Protein AF-A0AAW1E7M8-F1 (afdb_monomer_lite)

pLDDT: mean 87.39, std 13.83, range [35.53, 97.69]

Organism: Zoarces viviparus (NCBI:txid48416)

Sequen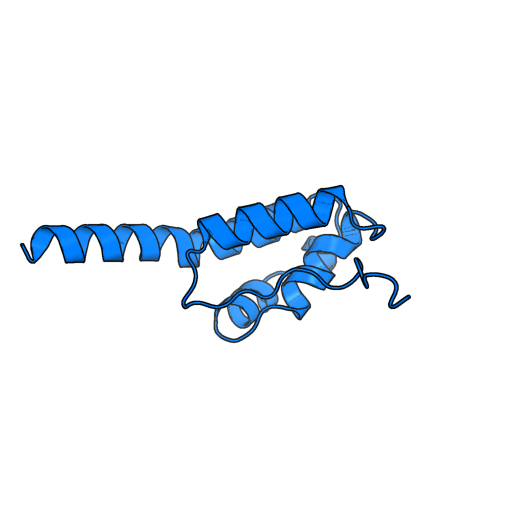ce (95 aa):
MAAGNYKVPPPFDEKKSYESWKNEVEIWRLVTDLEKKKQALAVALSLTGRARDSALEIAAVDLNDDEGMNVLLTKLDAVFLKEETDRQYEAYNRV

Foldseek 3Di:
DPDPPLLAQDADDLVDQPVVSVVSLVVSVVVHPDDLLCSQVRRLVRYDDPLVVQSVVDPNVCSSDNCNVVVSVVSVCVPRVVVVVVVVVVVVVVD

Structure (mmCIF, N/CA/C/O backbone):
data_AF-A0AAW1E7M8-F1
#
_entry.id   AF-A0AAW1E7M8-F1
#
loop_
_atom_site.group_PDB
_atom_site.id
_atom_site.type_symbol
_atom_site.label_atom_id
_atom_site.label_alt_id
_atom_site.label_comp_id
_atom_site.label_asym_id
_atom_site.label_entity_id
_atom_site.label_seq_id
_atom_site.pdbx_PDB_ins_code
_atom_site.Cartn_x
_atom_site.Cartn_y
_atom_site.Cartn_z
_atom_site.occupancy
_atom_site.B_iso_or_equiv
_atom_site.auth_seq_id
_atom_site.auth_comp_id
_atom_site.auth_asym_id
_atom_site.auth_atom_id
_atom_site.pdbx_PDB_model_num
ATOM 1 N N . MET A 1 1 ? 21.560 18.045 -2.678 1.00 35.53 1 MET A N 1
ATOM 2 C CA . MET A 1 1 ? 20.159 17.748 -3.034 1.00 35.53 1 MET A CA 1
ATOM 3 C C . MET A 1 1 ? 19.898 16.303 -2.641 1.00 35.53 1 MET A C 1
ATOM 5 O O . MET A 1 1 ? 20.477 15.425 -3.267 1.00 35.53 1 MET A O 1
ATOM 9 N N . ALA A 1 2 ? 19.150 16.035 -1.569 1.00 39.47 2 ALA A N 1
ATOM 10 C CA . ALA A 1 2 ? 18.691 14.670 -1.319 1.00 39.47 2 ALA A CA 1
ATOM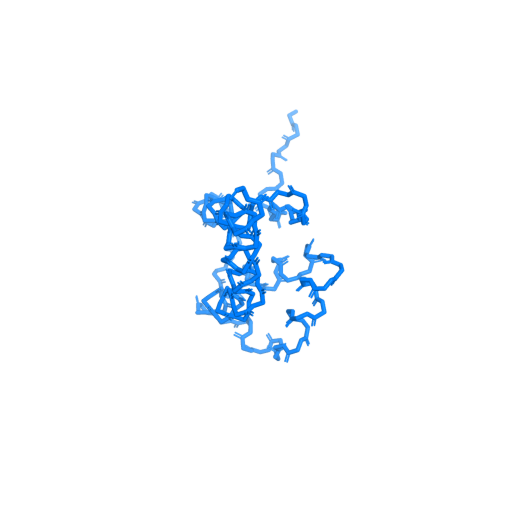 11 C C . ALA A 1 2 ? 17.671 14.360 -2.418 1.00 39.47 2 ALA A C 1
ATOM 13 O O . ALA A 1 2 ? 16.607 14.974 -2.449 1.00 39.47 2 ALA A O 1
ATOM 14 N N . ALA A 1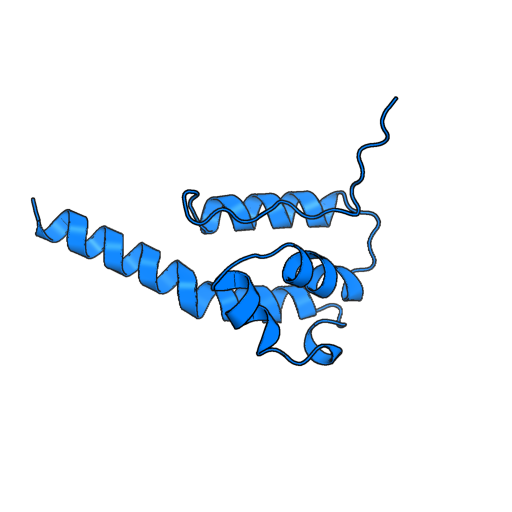 3 ? 18.040 13.515 -3.381 1.00 46.78 3 ALA A N 1
ATOM 15 C CA . ALA A 1 3 ? 17.085 13.001 -4.349 1.00 46.78 3 ALA A CA 1
ATOM 16 C C . ALA A 1 3 ? 15.952 12.358 -3.542 1.00 46.78 3 ALA A C 1
ATOM 18 O O . ALA A 1 3 ? 16.221 11.475 -2.725 1.00 46.78 3 ALA A O 1
ATOM 19 N N . GLY A 1 4 ? 14.720 12.856 -3.693 1.00 54.22 4 GLY A N 1
ATOM 20 C CA . GLY A 1 4 ? 13.559 12.236 -3.066 1.00 54.22 4 GLY A CA 1
ATOM 21 C C . GLY A 1 4 ? 13.581 10.756 -3.424 1.00 54.22 4 GLY A C 1
ATOM 22 O O . GLY A 1 4 ? 13.619 10.407 -4.602 1.00 54.22 4 GLY A O 1
ATOM 23 N N . ASN A 1 5 ? 13.681 9.881 -2.426 1.00 64.62 5 ASN A N 1
ATOM 24 C CA . ASN A 1 5 ? 13.786 8.452 -2.679 1.00 64.62 5 ASN A CA 1
ATOM 25 C C . ASN A 1 5 ? 12.381 7.914 -2.973 1.00 64.62 5 ASN A C 1
ATOM 27 O O . ASN A 1 5 ? 11.771 7.271 -2.125 1.00 64.62 5 ASN A O 1
ATOM 31 N N . TYR A 1 6 ? 11.860 8.197 -4.173 1.00 67.06 6 TYR A N 1
ATOM 32 C CA . TYR A 1 6 ? 10.528 7.778 -4.639 1.00 67.06 6 TYR A CA 1
ATOM 33 C C . TYR A 1 6 ? 10.370 6.251 -4.748 1.00 67.06 6 TYR A C 1
ATOM 35 O O . TYR A 1 6 ? 9.306 5.761 -5.116 1.00 67.06 6 TYR A O 1
ATOM 43 N N . LYS A 1 7 ? 11.400 5.485 -4.378 1.00 73.88 7 LYS A N 1
ATOM 44 C CA . LYS A 1 7 ? 11.346 4.031 -4.186 1.00 73.88 7 LYS A CA 1
ATOM 45 C C . LYS A 1 7 ? 10.754 3.627 -2.839 1.00 73.88 7 LYS A C 1
ATOM 47 O O . LYS A 1 7 ? 10.486 2.448 -2.634 1.00 73.88 7 LYS A O 1
ATOM 52 N N . VAL A 1 8 ? 10.578 4.579 -1.922 1.00 86.12 8 VAL A N 1
ATOM 53 C CA . VAL A 1 8 ? 9.994 4.335 -0.603 1.00 86.12 8 VAL A CA 1
ATOM 54 C C . VAL A 1 8 ? 8.527 4.771 -0.627 1.00 86.12 8 VAL A C 1
ATOM 56 O O . VAL A 1 8 ? 8.265 5.961 -0.812 1.00 86.12 8 VAL A O 1
ATOM 59 N N . PRO A 1 9 ? 7.574 3.840 -0.472 1.00 91.75 9 PRO A N 1
ATOM 60 C CA . PRO A 1 9 ? 6.160 4.183 -0.397 1.00 91.75 9 PRO A CA 1
ATOM 61 C C . PRO A 1 9 ? 5.809 4.909 0.916 1.00 91.75 9 PRO A C 1
ATOM 63 O O . PRO A 1 9 ? 6.536 4.778 1.908 1.00 91.75 9 PRO A O 1
ATOM 66 N N . PRO A 1 10 ? 4.697 5.668 0.945 1.00 92.44 10 PRO A N 1
ATOM 67 C CA . PRO A 1 10 ? 4.212 6.331 2.150 1.00 92.44 10 PRO A CA 1
ATOM 68 C C . PRO A 1 10 ? 3.927 5.320 3.271 1.00 92.44 10 PRO A C 1
ATOM 70 O O . PRO A 1 10 ? 3.212 4.338 3.037 1.00 92.44 10 PRO A O 1
ATOM 73 N N . PRO A 1 11 ? 4.437 5.545 4.494 1.00 92.12 11 PRO A N 1
ATOM 74 C CA . PRO A 1 11 ? 4.161 4.657 5.612 1.00 92.12 11 PRO A CA 1
ATOM 75 C C . PRO A 1 11 ? 2.681 4.727 5.991 1.00 92.12 11 PRO A C 1
ATOM 77 O O . PRO A 1 11 ? 2.066 5.795 5.959 1.00 92.12 11 PRO A O 1
ATOM 80 N N . PHE A 1 12 ? 2.126 3.591 6.404 1.00 93.12 12 PHE A N 1
ATOM 81 C CA . PHE A 1 12 ? 0.801 3.552 7.004 1.00 93.12 12 PHE A CA 1
ATOM 82 C C . PHE A 1 12 ? 0.908 3.662 8.528 1.00 93.12 12 PHE A C 1
ATOM 84 O O . PHE A 1 12 ? 1.556 2.832 9.167 1.00 93.12 12 PHE A O 1
ATOM 91 N N . ASP A 1 13 ? 0.269 4.686 9.095 1.00 87.44 13 ASP A N 1
ATOM 92 C CA . ASP A 1 13 ? 0.068 4.859 10.536 1.00 87.44 13 ASP A CA 1
ATOM 93 C C . ASP A 1 13 ? -1.424 4.676 10.833 1.00 87.44 13 ASP A C 1
ATOM 95 O O . ASP A 1 13 ? -2.251 5.410 10.295 1.00 87.44 13 ASP A O 1
ATOM 99 N N . GLU A 1 14 ? -1.775 3.727 11.702 1.00 80.12 14 GLU A N 1
ATOM 100 C CA . GLU A 1 14 ? -3.167 3.432 12.079 1.00 80.12 14 GLU A CA 1
ATOM 101 C C . GLU A 1 14 ? -3.875 4.597 12.794 1.00 80.12 14 GLU A C 1
ATOM 103 O O . GLU A 1 14 ? -5.100 4.590 12.930 1.00 80.12 14 GLU A O 1
ATOM 108 N N . LYS A 1 15 ? -3.131 5.619 13.240 1.00 83.06 15 LYS A N 1
ATOM 109 C CA . LYS A 1 15 ? -3.705 6.882 13.736 1.00 83.06 15 LYS A CA 1
ATOM 110 C C . LYS A 1 15 ? -4.274 7.753 12.616 1.00 83.06 15 LYS A C 1
ATOM 112 O O . LYS A 1 15 ? -5.055 8.663 12.893 1.00 83.06 15 LYS A O 1
ATOM 117 N N . LYS A 1 16 ? -3.859 7.521 11.371 1.00 84.62 16 LYS A N 1
ATOM 118 C CA . LYS A 1 16 ? -4.346 8.217 10.183 1.00 84.62 16 LYS A CA 1
ATOM 119 C C . LYS A 1 16 ? -5.545 7.477 9.596 1.00 84.62 16 LYS A C 1
ATOM 121 O O . LYS A 1 16 ? -5.630 6.255 9.677 1.00 84.62 16 LYS A O 1
ATOM 126 N N . SER A 1 17 ? -6.453 8.218 8.959 1.00 89.81 17 SER A N 1
ATOM 127 C CA . SER A 1 17 ? -7.516 7.605 8.155 1.00 89.81 17 SER A CA 1
ATOM 128 C C . SER A 1 17 ? -6.907 6.742 7.049 1.00 89.81 17 SER A C 1
ATOM 130 O O . SER A 1 17 ? -5.972 7.156 6.351 1.00 89.81 17 SER A O 1
ATOM 132 N N . TYR A 1 18 ? -7.456 5.541 6.900 1.00 92.50 18 TYR A N 1
ATOM 133 C CA . TYR A 1 18 ? -7.002 4.567 5.922 1.00 92.50 18 TYR A CA 1
ATOM 134 C C . TYR A 1 18 ? -7.229 5.068 4.489 1.00 92.50 18 TYR A C 1
ATOM 136 O O . TYR A 1 18 ? -6.329 4.990 3.654 1.00 92.50 18 TYR A O 1
ATOM 144 N N . GLU A 1 19 ? -8.368 5.713 4.237 1.00 91.75 19 GLU A N 1
ATOM 145 C CA . GLU A 1 19 ? -8.670 6.364 2.957 1.00 91.75 19 GLU A CA 1
ATOM 146 C C . GLU A 1 19 ? -7.671 7.482 2.615 1.00 91.75 19 GLU A C 1
ATOM 148 O O . GLU A 1 19 ? -7.207 7.598 1.479 1.00 91.75 19 GLU A O 1
ATOM 153 N N . SER A 1 20 ? -7.253 8.270 3.612 1.00 92.00 20 SER A N 1
ATOM 154 C CA . SER A 1 20 ? -6.219 9.296 3.404 1.00 92.00 20 SER A CA 1
ATOM 155 C C . SER A 1 20 ? -4.873 8.685 3.009 1.00 92.00 20 SER A C 1
ATOM 157 O O . SER A 1 20 ? -4.185 9.225 2.144 1.00 92.00 20 SER A O 1
ATOM 159 N N . TRP A 1 21 ? -4.491 7.562 3.621 1.00 95.06 21 TRP A N 1
ATOM 160 C CA . TRP A 1 21 ? -3.269 6.843 3.258 1.00 95.06 21 TRP A CA 1
ATOM 161 C C . TRP A 1 21 ? -3.356 6.213 1.860 1.00 95.06 21 TRP A C 1
ATOM 163 O O . TRP A 1 21 ? -2.402 6.327 1.092 1.00 95.06 21 TRP A O 1
ATOM 173 N N . LYS A 1 22 ? -4.501 5.633 1.475 1.00 95.12 22 LYS A N 1
ATOM 174 C CA . LYS A 1 22 ? -4.718 5.123 0.109 1.00 95.12 22 LYS A CA 1
ATOM 175 C C . LYS A 1 22 ? -4.474 6.200 -0.941 1.00 95.12 22 LYS A C 1
ATOM 177 O O . LYS A 1 22 ? -3.756 5.958 -1.906 1.00 95.12 22 LYS A O 1
ATOM 182 N N . ASN A 1 23 ? -4.996 7.406 -0.722 1.00 95.31 23 ASN A N 1
ATOM 183 C CA . ASN A 1 23 ? -4.764 8.524 -1.634 1.00 95.31 23 ASN A CA 1
ATOM 184 C C . ASN A 1 23 ? -3.272 8.903 -1.741 1.00 95.31 23 ASN A C 1
ATOM 186 O O . ASN A 1 23 ? -2.789 9.223 -2.823 1.00 95.31 23 ASN A O 1
ATOM 190 N N . GLU A 1 24 ? -2.509 8.826 -0.647 1.00 94.94 24 GLU A N 1
ATOM 191 C CA . GLU A 1 24 ? -1.056 9.045 -0.692 1.00 94.94 24 GLU A CA 1
ATOM 192 C C . GLU A 1 24 ? -0.318 7.963 -1.471 1.00 94.94 24 GLU A C 1
ATOM 194 O O . GLU A 1 24 ? 0.598 8.279 -2.232 1.00 94.94 24 GLU A O 1
ATOM 199 N N . VAL A 1 25 ? -0.718 6.699 -1.309 1.00 95.69 25 VAL A N 1
ATOM 200 C CA . VAL A 1 25 ? -0.173 5.589 -2.095 1.00 95.69 25 VAL A CA 1
ATOM 201 C C . VAL A 1 25 ? -0.466 5.800 -3.577 1.00 95.69 25 VAL A C 1
ATOM 203 O O . VAL A 1 25 ? 0.445 5.645 -4.384 1.00 95.69 25 VAL A O 1
ATOM 206 N N . GLU A 1 26 ? -1.672 6.228 -3.952 1.00 95.81 26 GLU A N 1
ATOM 207 C CA . GLU A 1 26 ? -1.997 6.543 -5.349 1.00 95.81 26 GLU A CA 1
ATOM 208 C C . GLU A 1 26 ? -1.137 7.685 -5.905 1.00 95.81 26 GLU A C 1
ATOM 210 O O . GLU A 1 26 ? -0.565 7.555 -6.987 1.00 95.81 26 GLU A O 1
ATOM 215 N N . ILE A 1 27 ? -0.943 8.767 -5.144 1.00 95.25 27 ILE A N 1
ATOM 216 C CA . ILE A 1 27 ? -0.021 9.845 -5.535 1.00 95.25 27 ILE A CA 1
ATOM 217 C C . ILE A 1 27 ? 1.400 9.297 -5.721 1.00 95.25 27 ILE A C 1
ATOM 219 O O . ILE A 1 27 ? 2.058 9.610 -6.713 1.00 95.25 27 ILE A O 1
ATOM 223 N N . TRP A 1 28 ? 1.874 8.453 -4.801 1.00 95.56 28 TRP A N 1
ATOM 224 C CA . TRP A 1 28 ? 3.190 7.823 -4.894 1.00 95.56 28 TRP A CA 1
ATOM 225 C C . TRP A 1 28 ? 3.328 6.938 -6.142 1.00 95.56 28 TRP A C 1
ATOM 227 O O . TRP A 1 28 ? 4.337 7.030 -6.842 1.00 95.56 28 TRP A O 1
ATOM 237 N N . ARG A 1 29 ? 2.305 6.142 -6.479 1.00 94.69 29 ARG A N 1
ATOM 238 C CA . ARG A 1 29 ? 2.282 5.289 -7.682 1.00 94.69 29 ARG A CA 1
ATOM 239 C C . ARG A 1 29 ? 2.407 6.088 -8.978 1.00 94.69 29 ARG A C 1
ATOM 241 O O . ARG A 1 29 ? 2.960 5.574 -9.947 1.00 94.69 29 ARG A O 1
ATOM 248 N N . LEU A 1 30 ? 1.913 7.327 -8.998 1.00 93.75 30 LEU A N 1
ATOM 249 C CA . LEU A 1 30 ? 2.007 8.223 -10.155 1.00 93.75 30 LEU A CA 1
ATOM 250 C C . LEU A 1 30 ? 3.400 8.843 -10.331 1.00 93.75 30 LEU A C 1
ATOM 252 O O . LEU A 1 30 ? 3.748 9.228 -11.446 1.00 93.75 30 LEU A O 1
ATOM 256 N N . VAL A 1 31 ? 4.186 8.964 -9.255 1.00 92.31 31 VAL A N 1
ATOM 257 C CA . VAL A 1 31 ? 5.498 9.643 -9.276 1.00 92.31 31 VAL A CA 1
ATOM 258 C C . VAL A 1 31 ? 6.692 8.699 -9.121 1.00 92.31 31 VAL A C 1
ATOM 260 O O . VAL A 1 31 ? 7.828 9.120 -9.330 1.00 92.31 31 VAL A O 1
ATOM 263 N N . THR A 1 32 ? 6.464 7.443 -8.734 1.00 93.50 32 THR A N 1
ATOM 264 C CA . THR A 1 32 ? 7.526 6.448 -8.551 1.00 93.50 32 THR A CA 1
ATOM 265 C C . THR A 1 32 ? 8.080 5.937 -9.883 1.00 93.50 32 THR A C 1
ATOM 267 O O . THR A 1 32 ? 7.361 5.794 -10.870 1.00 93.50 32 THR A O 1
ATOM 270 N N . ASP A 1 33 ? 9.374 5.618 -9.899 1.00 92.75 33 ASP A N 1
ATOM 271 C CA . ASP A 1 33 ? 10.062 4.932 -10.997 1.00 92.75 33 ASP A CA 1
ATOM 272 C C . ASP A 1 33 ? 9.995 3.399 -10.869 1.00 92.75 33 ASP A C 1
ATOM 274 O O . ASP A 1 33 ? 10.538 2.668 -11.701 1.00 92.75 33 ASP A O 1
ATOM 278 N N . LEU A 1 34 ? 9.346 2.892 -9.817 1.00 93.38 34 LEU A N 1
ATOM 279 C CA . LEU A 1 34 ? 9.224 1.467 -9.563 1.00 93.38 34 LEU A CA 1
ATOM 280 C C . LEU A 1 34 ? 8.248 0.808 -10.550 1.00 93.38 34 LEU A C 1
ATOM 282 O O . LEU A 1 34 ? 7.102 1.238 -10.694 1.00 93.38 34 LEU A O 1
ATOM 286 N N . GLU A 1 35 ? 8.696 -0.280 -11.187 1.00 94.62 35 GLU A N 1
ATOM 287 C CA . GLU A 1 35 ? 7.864 -1.121 -12.059 1.00 94.62 35 GLU A CA 1
ATOM 288 C C . GLU A 1 35 ? 6.544 -1.493 -11.367 1.00 94.62 35 GLU A C 1
ATOM 290 O O . GLU A 1 35 ? 6.564 -1.881 -10.198 1.00 94.62 35 GLU A O 1
ATOM 295 N N . LYS A 1 36 ? 5.416 -1.438 -12.093 1.00 94.44 36 LYS A N 1
ATOM 296 C CA . LYS A 1 36 ? 4.065 -1.693 -11.552 1.00 94.44 36 LYS A CA 1
ATOM 297 C C . LYS A 1 36 ? 3.992 -2.976 -10.723 1.00 94.44 36 LYS A C 1
ATOM 299 O O . LYS A 1 36 ? 3.646 -2.909 -9.546 1.00 94.44 36 LYS A O 1
ATOM 304 N N . LYS A 1 37 ? 4.466 -4.094 -11.277 1.00 95.94 37 LYS A N 1
ATOM 305 C CA . LYS A 1 37 ? 4.576 -5.383 -10.576 1.00 95.94 37 LYS A CA 1
ATOM 306 C C . LYS A 1 37 ? 5.385 -5.390 -9.275 1.00 95.94 37 LYS A C 1
ATOM 308 O O . LYS A 1 37 ? 5.240 -6.293 -8.473 1.00 95.94 37 LYS A O 1
ATOM 313 N N . LYS A 1 38 ? 6.251 -4.407 -9.026 1.00 95.81 38 LYS A N 1
ATOM 314 C CA . LYS A 1 38 ? 7.039 -4.316 -7.783 1.00 95.81 38 LYS A CA 1
ATOM 315 C C . LYS A 1 38 ? 6.409 -3.382 -6.750 1.00 95.81 38 LYS A C 1
ATOM 317 O O . LYS A 1 38 ? 6.831 -3.398 -5.594 1.00 95.81 38 LYS A O 1
ATOM 322 N N . GLN A 1 39 ? 5.421 -2.574 -7.136 1.00 96.56 39 GLN A N 1
ATOM 323 C CA . GLN A 1 39 ? 4.828 -1.561 -6.260 1.00 96.56 39 GLN A CA 1
ATOM 324 C C . GLN A 1 39 ? 4.134 -2.189 -5.051 1.00 96.56 39 GLN A C 1
ATOM 326 O O . GLN A 1 39 ? 4.377 -1.755 -3.926 1.00 96.56 39 GLN A O 1
ATOM 331 N N . ALA A 1 40 ? 3.361 -3.258 -5.253 1.00 97.00 40 ALA A N 1
ATOM 332 C CA . ALA A 1 40 ? 2.656 -3.926 -4.161 1.00 97.00 40 ALA A CA 1
ATOM 333 C C . ALA A 1 40 ? 3.612 -4.563 -3.149 1.00 97.00 40 ALA A C 1
ATOM 335 O O . ALA A 1 40 ? 3.403 -4.437 -1.945 1.00 97.00 40 ALA A O 1
ATOM 336 N N . LEU A 1 41 ? 4.711 -5.160 -3.619 1.00 96.44 41 LEU A N 1
ATOM 337 C CA . LEU A 1 41 ? 5.769 -5.678 -2.749 1.00 96.44 41 LEU A CA 1
ATOM 338 C C . LEU A 1 41 ? 6.400 -4.564 -1.904 1.00 96.44 41 LEU A C 1
ATOM 340 O O . LEU A 1 41 ? 6.584 -4.733 -0.700 1.00 96.44 41 LEU A O 1
ATOM 344 N N . ALA A 1 42 ? 6.716 -3.419 -2.516 1.00 95.69 42 ALA A N 1
ATOM 345 C CA . ALA A 1 42 ? 7.295 -2.287 -1.798 1.00 95.69 42 ALA A CA 1
ATOM 346 C C . ALA A 1 42 ? 6.339 -1.755 -0.722 1.00 95.69 42 ALA A C 1
ATOM 348 O O . ALA A 1 42 ? 6.759 -1.534 0.416 1.00 95.69 42 ALA A O 1
ATOM 349 N N . VAL A 1 43 ? 5.056 -1.591 -1.062 1.00 96.44 43 VAL A N 1
ATOM 350 C CA . VAL A 1 43 ? 4.035 -1.138 -0.110 1.00 96.44 43 VAL A CA 1
ATOM 351 C C . VAL A 1 43 ? 3.888 -2.157 1.016 1.00 96.44 43 VAL A C 1
ATOM 353 O O . VAL A 1 43 ? 4.034 -1.774 2.173 1.00 96.44 43 VAL A O 1
ATOM 356 N N . ALA A 1 44 ? 3.723 -3.447 0.710 1.00 96.31 44 ALA A N 1
ATOM 357 C CA . ALA A 1 44 ? 3.600 -4.513 1.707 1.00 96.31 44 ALA A CA 1
ATOM 358 C C . ALA A 1 44 ? 4.775 -4.538 2.702 1.00 96.31 44 ALA A C 1
ATOM 360 O O . ALA A 1 44 ? 4.571 -4.731 3.899 1.00 96.31 44 ALA A O 1
ATOM 361 N N . LEU A 1 45 ? 6.001 -4.289 2.228 1.00 94.81 45 LEU A N 1
ATOM 362 C CA . LEU A 1 45 ? 7.194 -4.229 3.077 1.00 94.81 45 LEU A CA 1
ATOM 363 C C . LEU A 1 45 ? 7.297 -2.953 3.926 1.00 94.81 45 LEU A C 1
ATOM 365 O O . LEU A 1 45 ? 7.966 -2.979 4.958 1.00 94.81 45 LEU A O 1
ATOM 369 N N . SER A 1 46 ? 6.659 -1.853 3.517 1.00 94.06 46 SER A N 1
ATOM 370 C CA . SER A 1 46 ? 6.592 -0.615 4.311 1.00 94.06 46 SER A CA 1
ATOM 371 C C . SER A 1 46 ? 5.527 -0.638 5.406 1.00 94.06 46 SER A C 1
ATOM 373 O O . SER A 1 46 ? 5.594 0.161 6.342 1.00 94.06 46 SER A O 1
ATOM 375 N N . LEU A 1 47 ? 4.545 -1.537 5.293 1.00 95.12 47 LEU A N 1
ATOM 376 C CA . LEU A 1 47 ? 3.504 -1.693 6.297 1.00 95.12 47 LEU A CA 1
ATOM 377 C C . LEU A 1 47 ? 4.103 -2.209 7.607 1.00 95.12 47 LEU A C 1
ATOM 379 O O . LEU A 1 47 ? 5.123 -2.901 7.644 1.00 95.12 47 LEU A O 1
ATOM 383 N N . THR A 1 48 ? 3.421 -1.905 8.705 1.00 94.06 48 THR A N 1
ATOM 384 C CA . THR A 1 48 ? 3.769 -2.393 10.041 1.00 94.06 48 THR A CA 1
ATOM 385 C C . THR A 1 48 ? 2.525 -2.926 10.750 1.00 94.06 48 THR A C 1
ATOM 387 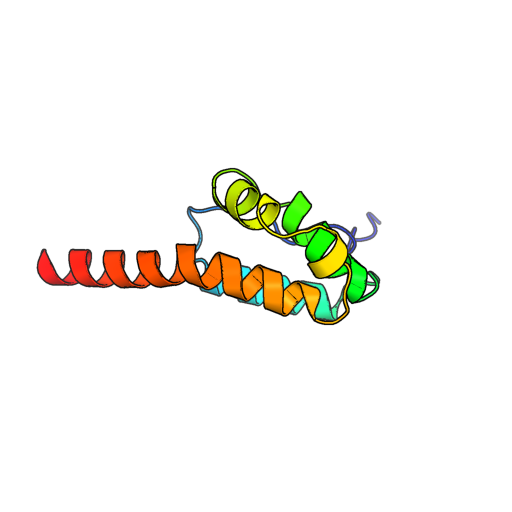O O . THR A 1 48 ? 1.406 -2.742 10.265 1.00 94.06 48 THR A O 1
ATOM 390 N N . GLY A 1 49 ? 2.723 -3.646 11.859 1.00 93.25 49 GLY A N 1
ATOM 391 C CA . GLY A 1 49 ? 1.632 -4.205 12.661 1.00 93.25 49 GLY A CA 1
ATOM 392 C C . GLY A 1 49 ? 0.668 -5.080 11.853 1.00 93.25 49 GLY A C 1
ATOM 393 O O . GLY A 1 49 ? 1.068 -5.774 10.919 1.00 93.25 49 GLY A O 1
ATOM 394 N N . ARG A 1 50 ? -0.625 -4.981 12.171 1.00 92.00 50 ARG A N 1
ATOM 395 C CA . ARG A 1 50 ? -1.704 -5.771 11.546 1.00 92.00 50 ARG A CA 1
ATOM 396 C C . ARG A 1 50 ? -1.847 -5.553 10.041 1.00 92.00 50 ARG A C 1
ATOM 398 O O . ARG A 1 50 ? -2.254 -6.472 9.332 1.00 92.00 50 ARG A O 1
ATOM 405 N N . ALA A 1 51 ? -1.517 -4.361 9.535 1.00 93.56 51 ALA A N 1
ATOM 406 C CA . ALA A 1 51 ? -1.535 -4.103 8.096 1.00 93.56 51 ALA A CA 1
ATOM 407 C C . ALA A 1 51 ? -0.480 -4.955 7.381 1.00 93.56 51 ALA A C 1
ATOM 409 O O . ALA A 1 51 ? -0.755 -5.533 6.330 1.00 93.56 51 ALA A O 1
ATOM 410 N N . ARG A 1 52 ? 0.709 -5.080 7.985 1.00 95.19 52 ARG A N 1
ATOM 411 C CA . ARG A 1 52 ? 1.765 -5.957 7.476 1.00 95.19 52 ARG A CA 1
ATOM 412 C C . ARG A 1 52 ? 1.359 -7.417 7.573 1.00 95.19 52 ARG A C 1
ATOM 414 O O . ARG A 1 52 ? 1.507 -8.130 6.590 1.00 95.19 52 ARG A O 1
ATOM 421 N N . ASP A 1 53 ? 0.828 -7.839 8.716 1.00 95.38 53 ASP A N 1
ATOM 422 C CA . ASP A 1 53 ? 0.404 -9.227 8.913 1.00 95.38 53 ASP A CA 1
ATOM 423 C C . ASP A 1 53 ? -0.634 -9.632 7.854 1.00 95.38 53 ASP A C 1
ATOM 425 O O . ASP A 1 53 ? -0.466 -10.644 7.182 1.00 95.38 53 ASP A O 1
ATOM 429 N N . SER A 1 54 ? -1.622 -8.765 7.596 1.00 94.81 54 SER A N 1
ATOM 430 C CA . SER A 1 54 ? -2.643 -8.975 6.557 1.00 94.81 54 SER A CA 1
ATOM 431 C C . SER A 1 54 ? -2.058 -9.035 5.143 1.00 94.81 54 SER A C 1
ATOM 433 O O . SER A 1 54 ? -2.521 -9.818 4.315 1.00 94.81 54 SER A O 1
ATOM 435 N N . ALA A 1 55 ? -1.051 -8.208 4.845 1.00 95.50 55 ALA A N 1
ATOM 436 C CA . ALA A 1 55 ? -0.382 -8.204 3.547 1.00 95.50 55 ALA A CA 1
ATOM 437 C C . ALA A 1 55 ? 0.475 -9.462 3.327 1.00 95.50 55 ALA A C 1
ATOM 439 O O . ALA A 1 55 ? 0.555 -9.958 2.206 1.00 95.50 55 ALA A O 1
ATOM 440 N N . LEU A 1 56 ? 1.090 -9.997 4.388 1.00 95.94 56 LEU A N 1
ATOM 441 C CA . LEU A 1 56 ? 1.919 -11.207 4.338 1.00 95.94 56 LEU A CA 1
ATOM 442 C C . LEU A 1 56 ? 1.111 -12.503 4.161 1.00 95.94 56 LEU A C 1
ATOM 444 O O . LEU A 1 56 ? 1.697 -13.537 3.847 1.00 95.94 56 LEU A O 1
ATOM 448 N N . GLU A 1 57 ? -0.213 -12.461 4.319 1.00 96.44 57 GLU A N 1
ATOM 449 C CA . GLU A 1 57 ? -1.100 -13.577 3.964 1.00 96.44 57 GLU A CA 1
ATOM 450 C C . GLU A 1 57 ? -1.261 -13.752 2.443 1.00 96.44 57 GLU A C 1
ATOM 452 O O . GLU A 1 57 ? -1.701 -14.808 1.989 1.00 96.44 57 GLU A O 1
ATOM 457 N N . ILE A 1 58 ? -0.920 -12.732 1.650 1.00 97.06 58 ILE A N 1
ATOM 458 C CA . ILE A 1 58 ? -0.971 -12.780 0.186 1.00 97.06 58 ILE A CA 1
ATOM 459 C C . ILE A 1 58 ? 0.329 -13.405 -0.323 1.00 97.06 58 ILE A C 1
ATOM 461 O O . ILE A 1 58 ? 1.423 -13.032 0.110 1.00 97.06 58 ILE A O 1
ATOM 465 N N . ALA A 1 59 ? 0.243 -14.338 -1.273 1.00 96.69 59 ALA A N 1
ATOM 466 C CA . ALA A 1 59 ? 1.445 -14.922 -1.847 1.00 96.69 59 ALA A CA 1
ATOM 467 C C . ALA A 1 59 ? 2.258 -13.851 -2.593 1.00 96.69 59 ALA A C 1
ATOM 469 O O . ALA A 1 59 ? 1.723 -13.047 -3.354 1.00 96.69 59 ALA A O 1
ATOM 470 N N . ALA A 1 60 ? 3.583 -13.865 -2.425 1.00 96.19 60 ALA A N 1
ATOM 471 C CA . ALA A 1 60 ? 4.458 -12.864 -3.040 1.00 96.19 60 ALA A CA 1
ATOM 472 C C . ALA A 1 60 ? 4.362 -12.832 -4.577 1.00 96.19 60 ALA A C 1
ATOM 474 O O . ALA A 1 60 ? 4.612 -11.794 -5.181 1.00 96.19 60 ALA A O 1
ATOM 475 N N . VAL A 1 61 ? 3.995 -13.954 -5.207 1.00 95.75 61 VAL A N 1
ATOM 476 C CA . VAL A 1 61 ? 3.756 -14.034 -6.655 1.00 95.75 61 VAL A CA 1
ATOM 477 C C . VAL A 1 61 ? 2.529 -13.226 -7.081 1.00 95.75 61 VAL A C 1
ATOM 479 O O . VAL A 1 61 ? 2.606 -12.541 -8.092 1.00 95.75 61 VAL A O 1
ATOM 482 N N . ASP A 1 62 ? 1.466 -13.221 -6.273 1.00 95.88 62 ASP A N 1
ATOM 483 C CA . ASP A 1 62 ? 0.232 -12.474 -6.549 1.00 95.88 62 ASP A CA 1
ATOM 484 C C . ASP A 1 62 ? 0.430 -10.965 -6.335 1.00 95.88 62 ASP A C 1
ATOM 486 O O . ASP A 1 62 ? -0.233 -10.139 -6.955 1.00 95.88 62 ASP A O 1
ATOM 490 N N . LEU A 1 63 ? 1.379 -10.590 -5.469 1.00 96.38 63 LEU A N 1
ATOM 491 C CA . LEU A 1 63 ? 1.817 -9.202 -5.307 1.00 96.38 63 LEU A CA 1
ATOM 492 C C . LEU A 1 63 ? 2.792 -8.759 -6.406 1.00 96.38 63 LEU A C 1
ATOM 494 O O . LEU A 1 63 ? 2.890 -7.566 -6.685 1.00 96.38 63 LEU A O 1
ATOM 498 N N . ASN A 1 64 ? 3.524 -9.693 -7.016 1.00 96.56 64 ASN A N 1
ATOM 499 C CA . ASN A 1 64 ? 4.493 -9.419 -8.074 1.00 96.56 64 ASN A CA 1
ATOM 500 C C . ASN A 1 64 ? 3.839 -9.369 -9.468 1.00 96.56 64 ASN A C 1
ATOM 502 O O . ASN A 1 64 ? 4.351 -9.954 -10.426 1.00 96.56 64 ASN A O 1
ATOM 506 N N . ASP A 1 65 ? 2.712 -8.672 -9.573 1.00 96.50 65 ASP A N 1
ATOM 507 C CA . ASP A 1 65 ? 1.889 -8.559 -10.778 1.00 96.50 65 ASP A CA 1
ATOM 508 C C . ASP A 1 65 ? 1.463 -7.099 -11.004 1.00 96.50 65 ASP A C 1
ATOM 510 O O . ASP A 1 65 ? 1.412 -6.306 -10.059 1.00 96.50 65 ASP A O 1
ATOM 514 N N . ASP A 1 66 ? 1.152 -6.720 -12.243 1.00 95.00 66 ASP A N 1
ATOM 515 C CA . ASP A 1 66 ? 0.674 -5.372 -12.567 1.00 95.00 66 ASP A CA 1
ATOM 516 C C . ASP A 1 66 ? -0.645 -5.027 -11.846 1.00 95.00 66 ASP A C 1
ATOM 518 O O . ASP A 1 66 ? -0.894 -3.849 -11.565 1.00 95.00 66 ASP A O 1
ATOM 522 N N . GLU A 1 67 ? -1.446 -6.034 -11.476 1.00 95.00 67 GLU A N 1
ATOM 523 C CA . GLU A 1 67 ? -2.627 -5.896 -10.614 1.00 95.00 67 GLU A CA 1
ATOM 524 C C . GLU A 1 67 ? -2.347 -6.128 -9.120 1.00 95.00 67 GLU A C 1
ATOM 526 O O . GLU A 1 67 ? -3.252 -5.986 -8.295 1.00 95.00 67 GLU A O 1
ATOM 531 N N . GLY A 1 68 ? -1.102 -6.407 -8.724 1.00 96.50 68 GLY A N 1
ATOM 532 C CA . GLY A 1 68 ? -0.745 -6.731 -7.339 1.00 96.50 68 GLY A CA 1
ATOM 533 C C . GLY A 1 68 ? -1.153 -5.650 -6.330 1.00 96.50 68 GLY A C 1
ATOM 534 O O . GLY A 1 68 ? -1.503 -5.954 -5.190 1.00 96.50 68 GLY A O 1
ATOM 535 N N . MET A 1 69 ? -1.186 -4.377 -6.748 1.00 97.06 69 MET A N 1
ATOM 536 C CA . MET A 1 69 ? -1.693 -3.282 -5.909 1.00 97.06 69 MET A CA 1
ATOM 537 C C . MET A 1 69 ? -3.191 -3.410 -5.629 1.00 97.06 69 MET A C 1
ATOM 539 O O . MET A 1 69 ? -3.613 -3.148 -4.506 1.00 97.06 69 MET A O 1
ATOM 543 N N . ASN A 1 70 ? -3.991 -3.836 -6.609 1.00 97.12 70 ASN A N 1
ATOM 544 C CA . ASN A 1 70 ? -5.426 -4.047 -6.420 1.00 97.12 70 ASN A CA 1
ATOM 545 C C . ASN A 1 70 ? -5.669 -5.204 -5.447 1.00 97.12 70 ASN A C 1
ATOM 547 O O . ASN A 1 70 ? -6.523 -5.094 -4.568 1.00 97.12 70 ASN A O 1
ATOM 551 N N . VAL A 1 71 ? -4.886 -6.282 -5.559 1.00 97.69 71 VAL A N 1
ATOM 552 C CA . VAL A 1 71 ? -4.942 -7.428 -4.637 1.00 97.69 71 VAL A CA 1
ATOM 553 C C . VAL A 1 71 ? -4.618 -6.984 -3.209 1.00 97.69 71 VAL A C 1
ATOM 555 O O . VAL A 1 71 ? -5.386 -7.255 -2.283 1.00 97.69 71 VAL A O 1
ATOM 558 N N . LEU A 1 72 ? -3.518 -6.244 -3.033 1.00 97.38 72 LEU A N 1
ATOM 559 C CA . LEU A 1 72 ? -3.105 -5.722 -1.733 1.00 97.38 72 LEU A CA 1
ATOM 560 C C . LEU A 1 72 ? -4.158 -4.786 -1.126 1.00 97.38 72 LEU A C 1
ATOM 562 O O . LEU A 1 72 ? -4.536 -4.957 0.033 1.00 97.38 72 LEU A O 1
ATOM 566 N N . LEU A 1 73 ? -4.649 -3.815 -1.900 1.00 96.56 73 LEU A N 1
ATOM 567 C CA . LEU A 1 73 ? -5.653 -2.861 -1.431 1.00 96.56 73 LEU A CA 1
ATOM 568 C C . LEU A 1 73 ? -6.971 -3.554 -1.092 1.00 96.56 73 LEU A C 1
ATOM 570 O O . LEU A 1 73 ? -7.514 -3.279 -0.035 1.00 96.56 73 LEU A O 1
ATOM 574 N N . THR A 1 74 ? -7.424 -4.527 -1.885 1.00 96.25 74 THR A N 1
ATOM 575 C CA . THR A 1 74 ? -8.650 -5.291 -1.588 1.00 96.25 74 THR A CA 1
ATOM 576 C C . THR A 1 74 ? -8.552 -6.023 -0.247 1.00 9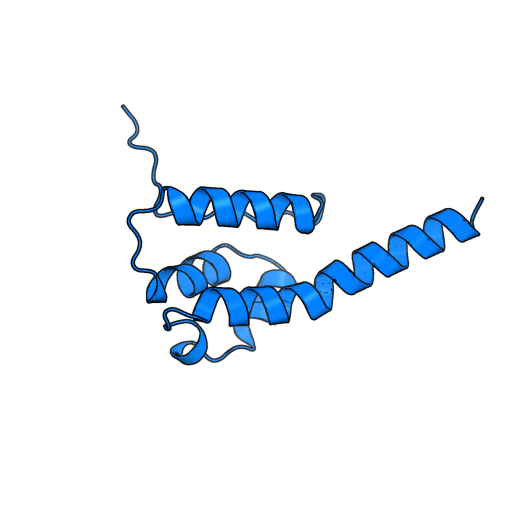6.25 74 THR A C 1
ATOM 578 O O . THR A 1 74 ? -9.500 -6.033 0.542 1.00 96.25 74 THR A O 1
ATOM 581 N N . LYS A 1 75 ? -7.394 -6.630 0.046 1.00 95.62 75 LYS A N 1
ATOM 582 C CA . LYS A 1 75 ? -7.157 -7.314 1.324 1.00 95.62 75 LYS A CA 1
ATOM 583 C C . LYS A 1 75 ? -7.183 -6.338 2.499 1.00 95.62 75 LYS A C 1
ATOM 585 O O . LYS A 1 75 ? -7.773 -6.647 3.532 1.00 95.62 75 LYS A O 1
ATOM 590 N N . LEU A 1 76 ? -6.545 -5.180 2.347 1.00 95.00 76 LEU A N 1
ATOM 591 C CA . LEU A 1 76 ? -6.499 -4.152 3.385 1.00 95.00 76 LEU A CA 1
ATOM 592 C C . LEU A 1 76 ? -7.861 -3.455 3.558 1.00 95.00 76 LEU A C 1
ATOM 594 O O . LEU A 1 76 ? -8.281 -3.244 4.692 1.00 95.00 76 LEU A O 1
ATOM 598 N N . ASP A 1 77 ? -8.597 -3.190 2.479 1.00 94.25 77 ASP A N 1
ATOM 599 C CA . ASP A 1 77 ? -9.959 -2.651 2.493 1.00 94.25 77 ASP A CA 1
ATOM 600 C C . ASP A 1 77 ? -10.868 -3.529 3.376 1.00 94.25 77 ASP A C 1
ATOM 602 O O . ASP A 1 77 ? -11.550 -3.032 4.272 1.00 94.25 77 ASP A O 1
ATOM 606 N N . ALA A 1 78 ? -10.806 -4.856 3.220 1.00 92.25 78 ALA A N 1
ATOM 607 C CA . ALA A 1 78 ? -11.599 -5.789 4.025 1.00 92.25 78 ALA A CA 1
ATOM 608 C C . ALA A 1 78 ? -11.344 -5.686 5.545 1.00 92.25 78 ALA A C 1
ATOM 610 O O . ALA A 1 78 ? -12.224 -6.028 6.339 1.00 92.25 78 ALA A O 1
ATOM 611 N N . VAL A 1 79 ? -10.160 -5.218 5.949 1.00 89.25 79 VAL A N 1
ATOM 612 C CA . VAL A 1 79 ? -9.754 -5.075 7.353 1.00 89.25 79 VAL A CA 1
ATOM 613 C C . VAL A 1 79 ? -10.026 -3.658 7.865 1.00 89.25 79 VAL A C 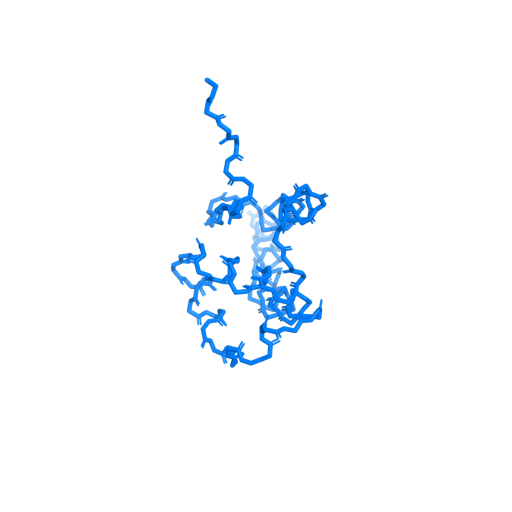1
ATOM 615 O O . VAL A 1 79 ? -10.622 -3.483 8.922 1.00 89.25 79 VAL A O 1
ATOM 618 N N . PHE A 1 80 ? -9.608 -2.630 7.127 1.00 88.81 80 PHE A N 1
ATOM 619 C CA . PHE A 1 80 ? -9.557 -1.255 7.629 1.00 88.81 80 PHE A CA 1
ATOM 620 C C . PHE A 1 80 ? -10.786 -0.411 7.268 1.00 88.81 80 PHE A C 1
ATOM 622 O O . PHE A 1 80 ? -11.225 0.375 8.108 1.00 88.81 80 PHE A O 1
ATOM 629 N N . LEU A 1 81 ? -11.397 -0.591 6.088 1.00 84.75 81 LEU A N 1
ATOM 630 C CA . LEU A 1 81 ? -12.630 0.134 5.726 1.00 84.75 81 LEU A CA 1
ATOM 631 C C . LEU A 1 81 ? -13.822 -0.331 6.561 1.00 84.75 81 LEU A C 1
ATOM 633 O O . LEU A 1 81 ? -14.646 0.484 6.985 1.00 84.75 81 LEU A O 1
ATOM 637 N N . LYS A 1 82 ? -13.904 -1.641 6.823 1.00 77.75 82 LYS A N 1
ATOM 638 C CA . LYS A 1 82 ? -14.945 -2.208 7.684 1.00 77.75 82 LYS A CA 1
ATOM 639 C C . LYS A 1 82 ? -14.890 -1.592 9.083 1.00 77.75 82 LYS A C 1
ATOM 641 O O . LYS A 1 82 ? -15.898 -1.117 9.585 1.00 77.75 82 LYS A O 1
ATOM 646 N N . GLU A 1 83 ? -13.705 -1.519 9.676 1.00 77.38 83 GLU A N 1
ATOM 647 C CA . GLU A 1 83 ? -13.538 -0.955 11.015 1.00 77.38 83 GLU A CA 1
ATOM 648 C C . GLU A 1 83 ? -13.693 0.566 11.078 1.00 77.38 83 GLU A C 1
ATOM 650 O O . GLU A 1 83 ? -14.134 1.100 12.094 1.00 77.38 83 GLU A O 1
ATOM 655 N N . GLU A 1 84 ? -13.304 1.299 10.031 1.00 78.38 84 GLU A N 1
ATOM 656 C CA . GLU A 1 84 ? -13.595 2.733 9.950 1.00 78.38 84 GLU A CA 1
ATOM 657 C C . GLU A 1 84 ? -15.110 2.960 9.923 1.00 78.38 84 GLU A C 1
ATOM 659 O O . GLU A 1 84 ? -15.613 3.791 10.676 1.00 78.38 84 GLU A O 1
ATOM 664 N N . THR A 1 85 ? -15.846 2.140 9.171 1.00 73.31 85 THR A N 1
ATOM 665 C CA . THR A 1 85 ? -17.314 2.160 9.149 1.00 73.31 85 THR A CA 1
ATOM 666 C C . THR A 1 85 ? -17.906 1.822 10.522 1.00 73.31 85 THR A C 1
ATOM 668 O O . THR A 1 85 ? -18.707 2.597 11.046 1.00 73.31 85 THR A O 1
ATOM 671 N N . ASP A 1 86 ? -17.472 0.724 11.148 1.00 72.12 86 ASP A N 1
ATOM 672 C CA . ASP A 1 86 ? -17.971 0.279 12.457 1.00 72.12 86 ASP A CA 1
ATOM 673 C C . ASP A 1 86 ? -17.713 1.334 13.553 1.00 72.12 86 ASP A C 1
ATOM 675 O O . ASP A 1 86 ? -18.618 1.674 14.317 1.00 72.12 86 ASP A O 1
ATOM 679 N N . ARG A 1 87 ? -16.518 1.947 13.581 1.00 71.75 87 ARG A N 1
ATOM 680 C CA . ARG A 1 87 ? -16.184 3.022 14.537 1.00 71.75 87 ARG A CA 1
ATOM 681 C C . ARG A 1 87 ? -17.063 4.260 14.374 1.00 71.75 87 ARG A C 1
ATOM 683 O O . ARG A 1 87 ? -17.450 4.858 15.377 1.00 71.75 87 ARG A O 1
ATOM 690 N N . GLN A 1 88 ? -17.374 4.659 13.140 1.00 71.44 88 GLN A N 1
ATOM 691 C CA . GLN A 1 88 ? -18.250 5.808 12.880 1.00 71.44 88 GLN A CA 1
ATOM 692 C C . GLN A 1 88 ? -19.682 5.534 13.366 1.00 71.44 88 GLN A C 1
ATOM 694 O O . GLN A 1 88 ? -20.291 6.401 13.995 1.00 71.44 88 GLN A O 1
ATOM 699 N N . TYR A 1 89 ? -20.196 4.317 13.158 1.00 67.81 89 TYR A N 1
ATOM 700 C CA . TYR A 1 89 ? -21.505 3.911 13.682 1.00 67.81 89 TYR A CA 1
ATOM 701 C C . TYR A 1 89 ? -21.544 3.872 15.216 1.00 67.81 89 TYR A C 1
ATOM 703 O O . TYR A 1 89 ? -22.498 4.370 15.815 1.00 67.81 89 TYR A O 1
ATOM 711 N N . GLU A 1 90 ? -20.520 3.322 15.875 1.00 69.69 90 GLU A N 1
ATOM 712 C CA . GLU A 1 90 ? -20.442 3.305 17.343 1.00 69.69 90 GLU A CA 1
ATOM 713 C C . GLU A 1 90 ? -20.348 4.710 17.948 1.00 69.69 90 GLU A C 1
ATOM 715 O O . GLU A 1 90 ? -20.949 4.972 18.991 1.00 69.69 90 GLU A O 1
ATOM 720 N N . ALA A 1 91 ? -19.615 5.619 17.297 1.00 71.38 91 ALA A N 1
ATOM 721 C CA . ALA A 1 91 ? -19.524 7.012 17.716 1.00 71.38 91 ALA A CA 1
ATOM 722 C C . ALA A 1 91 ? -20.875 7.727 17.589 1.00 71.38 91 ALA A C 1
ATOM 724 O O . ALA A 1 91 ? -21.261 8.450 18.502 1.00 71.38 91 ALA A O 1
ATOM 725 N N . TYR A 1 92 ? -21.613 7.485 16.502 1.00 65.56 92 TYR A N 1
ATOM 726 C CA . TYR A 1 92 ? -22.942 8.058 16.289 1.00 65.56 92 TYR A CA 1
ATOM 727 C C . TYR A 1 92 ? -23.978 7.538 17.298 1.00 65.56 92 TYR A C 1
ATOM 729 O O . TYR A 1 92 ? -24.762 8.314 17.830 1.00 65.56 92 TYR A O 1
ATOM 737 N N . ASN A 1 93 ? -23.943 6.244 17.627 1.00 67.31 93 ASN A N 1
ATOM 738 C CA . ASN A 1 93 ? -24.884 5.616 18.564 1.00 67.31 93 ASN A CA 1
ATOM 739 C C . ASN A 1 93 ? -24.580 5.895 20.050 1.00 67.31 93 ASN A C 1
ATOM 741 O O . ASN A 1 93 ? -25.330 5.455 20.923 1.00 67.31 93 ASN A O 1
ATOM 745 N N . ARG A 1 94 ? -23.470 6.579 20.355 1.00 57.53 94 ARG A N 1
ATOM 746 C CA . ARG A 1 94 ? -23.108 7.037 21.709 1.00 57.53 94 ARG A CA 1
ATOM 747 C C . ARG A 1 94 ? -23.426 8.520 21.958 1.00 57.53 94 ARG A C 1
ATOM 749 O O . ARG A 1 94 ? -23.032 9.028 23.009 1.00 57.53 94 ARG A O 1
ATOM 756 N N . VAL A 1 95 ? -24.121 9.187 21.029 1.00 50.31 95 VAL A N 1
ATOM 757 C CA . VAL A 1 95 ? -24.619 10.570 21.164 1.00 50.31 95 VAL A CA 1
ATOM 758 C C . VAL A 1 95 ? -26.109 10.577 21.479 1.00 50.31 95 VAL A C 1
ATOM 760 O O . VAL A 1 95 ? -26.859 9.840 20.803 1.00 50.31 95 VAL A O 1
#

Radius of gyration: 14.66 Å; chains: 1; bounding box: 45×33×34 Å

Secondary structure (DSSP, 8-state):
-----TTSPPPP-TTS-HHHHHHHHHHHHHH--S-HHHHHHHHHHH--HHHHHHHHTS-HHHHSSTTHHHHHHHHHHHHHHHHHHHHHHHHHTT-